Protein AF-A0A976QDG0-F1 (afdb_monomer)

Sequence (145 aa):
MNEQNLSSFIGVIRMDRLFVGSKSEGLYPVLHAENGKQFRLHHKGDISMNEKMLSSYDGKTVQITGNVDNLRGHWRIVLAPESVPLVVEASPLDELLAPTAAAVALSGQDLHADSVPPPTKTDTFSPPKDNLPEGPDHKTNHTEE

Secondary structure (DSSP, 8-state):
------EEEEEEEEEEEESTTSTT-EEEEEEEETTS-EEEEEE-SSS---HHHHHTTBT-EEEEEEEEEEETTEEEEEE-TT-PPEE----S-STT-------------------------------------------------

pLDDT: mean 71.03, std 17.54, range [37.97, 93.75]

Radius of gyration: 29.17 Å; Cα contacts (8 Å, |Δi|>4): 183; chains: 1; bounding box: 72×30×81 Å

Foldseek 3Di:
DDPFPKDKFKAAWAQDFPDPPDPPTDTFTWGCTPVRDIATEDEDEPPCCDSVVSVVRHGFIWMWIAHWDQDPNHIYGYGYHPIDTHTPDPPPPPPPPPDPDDDDDDDDDDDDDDDDDDDDDDDDDDDDDDDDDDDDDDDDDDDDD

Mean predicted aligned error: 18.13 Å

Structure (mmCIF, N/CA/C/O backbone):
data_AF-A0A976QDG0-F1
#
_entry.id   AF-A0A976QDG0-F1
#
loop_
_atom_site.group_PDB
_atom_site.id
_atom_site.type_symbol
_atom_site.label_atom_id
_atom_site.label_alt_id
_atom_site.label_comp_id
_atom_site.label_asym_id
_atom_site.label_entity_id
_atom_site.label_seq_id
_atom_site.pdbx_PDB_ins_code
_atom_site.Cartn_x
_atom_site.Cartn_y
_atom_site.Cartn_z
_atom_site.occupancy
_atom_site.B_iso_or_equiv
_atom_site.auth_seq_id
_atom_site.auth_comp_id
_atom_site.auth_asym_id
_atom_site.auth_atom_id
_atom_site.pdbx_PDB_model_num
ATOM 1 N N . MET A 1 1 ? -3.953 0.520 -27.851 1.00 37.97 1 MET A N 1
ATOM 2 C CA . MET A 1 1 ? -4.658 1.133 -26.709 1.00 37.97 1 MET A CA 1
ATOM 3 C C . MET A 1 1 ? -4.639 0.099 -25.601 1.00 37.97 1 MET A C 1
ATOM 5 O O . MET A 1 1 ? -5.256 -0.939 -25.776 1.00 37.97 1 MET A O 1
ATOM 9 N N . ASN A 1 2 ? -3.840 0.297 -24.549 1.00 46.69 2 ASN A N 1
ATOM 10 C CA . ASN A 1 2 ? -3.818 -0.640 -23.426 1.00 46.69 2 ASN A CA 1
ATOM 11 C C . ASN A 1 2 ? -4.983 -0.272 -22.512 1.00 46.69 2 ASN A C 1
ATOM 13 O O . ASN A 1 2 ? -4.894 0.718 -21.787 1.00 46.69 2 ASN A O 1
ATOM 17 N N . GLU A 1 3 ? -6.073 -1.031 -22.585 1.00 51.69 3 GLU A N 1
ATOM 18 C CA . GLU A 1 3 ? -7.112 -1.006 -21.559 1.00 51.69 3 GLU A CA 1
ATOM 19 C C . GLU A 1 3 ? -6.456 -1.387 -20.231 1.00 51.69 3 GLU A C 1
ATOM 21 O O . GLU A 1 3 ? -6.134 -2.547 -19.972 1.00 51.69 3 GLU A O 1
ATOM 26 N N . GLN A 1 4 ? -6.162 -0.385 -19.406 1.00 61.94 4 GLN A N 1
ATOM 27 C CA . GLN A 1 4 ? -5.746 -0.631 -18.037 1.00 61.94 4 GLN A CA 1
ATOM 28 C C . GLN A 1 4 ? -6.981 -1.150 -17.307 1.00 61.94 4 GLN A C 1
ATOM 30 O O . GLN A 1 4 ? -7.951 -0.416 -17.135 1.00 61.94 4 GLN A O 1
ATOM 35 N N . ASN A 1 5 ? -6.963 -2.429 -16.928 1.00 67.94 5 ASN A N 1
ATOM 36 C CA . ASN A 1 5 ? -8.030 -3.055 -16.157 1.00 67.94 5 ASN A CA 1
ATOM 37 C C . ASN A 1 5 ? -7.960 -2.527 -14.714 1.00 67.94 5 ASN A C 1
ATOM 39 O O . ASN A 1 5 ? -7.389 -3.144 -13.818 1.00 67.94 5 ASN A O 1
ATOM 43 N N . LEU A 1 6 ? -8.431 -1.296 -14.527 1.00 78.94 6 LEU A N 1
ATOM 44 C CA . LEU A 1 6 ? -8.461 -0.638 -13.233 1.00 78.94 6 LEU A CA 1
ATOM 45 C C . LEU A 1 6 ? -9.602 -1.236 -12.417 1.00 78.94 6 LEU A C 1
ATOM 47 O O . LEU A 1 6 ? -10.752 -1.245 -12.847 1.00 78.94 6 LEU A O 1
ATOM 51 N N . SER A 1 7 ? -9.269 -1.728 -11.232 1.00 87.56 7 SER A N 1
ATOM 52 C CA . SER A 1 7 ? -10.238 -2.227 -10.263 1.00 87.56 7 SER A CA 1
ATOM 53 C C . SER A 1 7 ? -10.353 -1.239 -9.108 1.00 87.56 7 SER A C 1
ATOM 55 O O . SER A 1 7 ? -9.370 -0.595 -8.731 1.00 87.56 7 SER A O 1
ATOM 57 N N . SER A 1 8 ? -11.554 -1.116 -8.547 1.00 88.62 8 SER A N 1
ATOM 58 C CA . SER A 1 8 ? -11.783 -0.339 -7.330 1.00 88.62 8 SER A CA 1
ATOM 59 C C . SER A 1 8 ? -11.705 -1.239 -6.102 1.00 88.62 8 SER A C 1
ATOM 61 O O . SER A 1 8 ? -12.281 -2.325 -6.075 1.00 88.62 8 SER A O 1
ATOM 63 N N . PHE A 1 9 ? -11.003 -0.766 -5.079 1.00 90.19 9 PHE A N 1
ATOM 64 C CA . PHE A 1 9 ? -10.807 -1.442 -3.804 1.00 90.19 9 PHE A CA 1
ATOM 65 C C . PHE A 1 9 ? -11.262 -0.526 -2.682 1.00 90.19 9 PHE A C 1
ATOM 67 O O . PHE A 1 9 ? -10.968 0.667 -2.706 1.00 90.19 9 PHE A O 1
ATOM 74 N N . ILE A 1 10 ? -11.949 -1.094 -1.698 1.00 91.44 10 ILE A N 1
ATOM 75 C CA . ILE A 1 10 ? -12.371 -0.397 -0.487 1.00 91.44 10 ILE A CA 1
ATOM 76 C C . ILE A 1 10 ? -11.688 -1.074 0.696 1.00 91.44 10 ILE A C 1
ATOM 78 O O . ILE A 1 10 ? -11.573 -2.303 0.750 1.00 91.44 10 ILE A O 1
ATOM 82 N N . GLY A 1 11 ? -11.175 -0.267 1.613 1.00 92.56 11 GLY A N 1
ATOM 83 C CA . GLY A 1 11 ? -10.495 -0.763 2.796 1.00 92.56 11 GLY A CA 1
ATOM 84 C C . GLY A 1 11 ? -9.928 0.355 3.648 1.00 92.56 11 GLY A C 1
ATOM 85 O O . GLY A 1 11 ? -10.041 1.533 3.315 1.00 92.56 11 GLY A O 1
ATOM 86 N N . VAL A 1 12 ? -9.289 -0.024 4.747 1.00 92.75 12 VAL A N 1
ATOM 87 C CA . VAL A 1 12 ? -8.643 0.923 5.658 1.00 92.75 12 VAL A CA 1
ATOM 88 C C . VAL A 1 12 ? -7.175 1.060 5.277 1.00 92.75 12 VAL A C 1
ATOM 90 O O . VAL A 1 12 ? -6.474 0.053 5.159 1.00 92.75 12 VAL A O 1
ATOM 93 N N . ILE A 1 13 ? -6.691 2.288 5.088 1.00 91.69 13 ILE A N 1
ATOM 94 C CA . ILE A 1 13 ? -5.251 2.526 4.927 1.00 91.69 13 ILE A CA 1
ATOM 95 C C . ILE A 1 13 ? -4.578 2.490 6.296 1.00 91.69 13 ILE A C 1
ATOM 97 O O . ILE A 1 13 ? -5.051 3.117 7.242 1.00 91.69 13 ILE A O 1
ATOM 101 N N . ARG A 1 14 ? -3.452 1.780 6.392 1.00 92.06 14 ARG A N 1
ATOM 102 C CA . ARG A 1 14 ? -2.551 1.808 7.548 1.00 92.06 14 ARG A CA 1
ATOM 103 C C . ARG A 1 14 ? -1.093 1.893 7.120 1.00 92.06 14 ARG A C 1
ATOM 105 O O . ARG A 1 14 ? -0.729 1.388 6.057 1.00 92.06 14 ARG A O 1
ATOM 112 N N . MET A 1 15 ? -0.263 2.518 7.946 1.00 91.75 15 MET A N 1
ATOM 113 C CA . MET A 1 15 ? 1.191 2.520 7.777 1.00 91.75 15 MET A CA 1
ATOM 114 C C . MET A 1 15 ? 1.805 1.297 8.467 1.00 91.75 15 MET A C 1
ATOM 116 O O . MET A 1 15 ? 2.159 1.341 9.645 1.00 91.75 15 MET A O 1
ATOM 120 N N . ASP A 1 16 ? 1.967 0.208 7.720 1.00 90.81 16 ASP A N 1
ATOM 121 C CA . ASP A 1 16 ? 2.496 -1.047 8.256 1.00 90.81 16 ASP A CA 1
ATOM 122 C C . ASP A 1 16 ? 3.992 -1.191 7.992 1.00 90.81 16 ASP A C 1
ATOM 124 O O . ASP A 1 16 ? 4.505 -0.830 6.928 1.00 90.81 16 ASP A O 1
ATOM 128 N N . ARG A 1 17 ? 4.708 -1.783 8.953 1.00 91.75 17 ARG A N 1
ATOM 129 C CA . ARG A 1 17 ? 6.112 -2.148 8.762 1.00 91.75 17 ARG A CA 1
ATOM 130 C C . ARG A 1 17 ? 6.200 -3.421 7.923 1.00 91.75 17 ARG A C 1
ATOM 132 O O . ARG A 1 17 ? 5.764 -4.482 8.361 1.00 91.75 17 ARG A O 1
ATOM 139 N N . LEU A 1 18 ? 6.804 -3.331 6.741 1.00 89.25 18 LEU A N 1
ATOM 140 C CA . LEU A 1 18 ? 7.004 -4.471 5.843 1.00 89.25 18 LEU A CA 1
ATOM 141 C C . LEU A 1 18 ? 8.486 -4.826 5.708 1.00 89.25 18 LEU A C 1
ATOM 143 O O . LEU A 1 18 ? 9.359 -4.011 5.991 1.00 89.25 18 LEU A O 1
ATOM 147 N N . PHE A 1 19 ? 8.748 -6.050 5.237 1.00 89.19 19 PHE A N 1
ATOM 148 C CA . PHE A 1 19 ? 10.083 -6.591 4.940 1.00 89.19 19 PHE A CA 1
ATOM 149 C C . PHE A 1 19 ? 11.068 -6.576 6.121 1.00 89.19 19 PHE A C 1
ATOM 151 O O . PHE A 1 19 ? 12.263 -6.337 5.926 1.00 89.19 19 PHE A O 1
ATOM 158 N N . VAL A 1 20 ? 10.564 -6.842 7.329 1.00 91.25 20 VAL A N 1
ATOM 159 C CA . VAL A 1 20 ? 11.351 -6.883 8.571 1.00 91.25 20 VAL A CA 1
ATOM 160 C C . VAL A 1 20 ? 12.561 -7.812 8.428 1.00 91.25 20 VAL A C 1
ATOM 162 O O . VAL A 1 20 ? 12.424 -8.952 7.984 1.00 91.25 20 VAL A O 1
ATOM 165 N N . GLY A 1 21 ? 13.746 -7.320 8.790 1.00 92.19 21 GLY A N 1
ATOM 166 C CA . GLY A 1 21 ? 15.016 -8.037 8.669 1.00 92.19 21 GLY A CA 1
ATOM 167 C C . GLY A 1 21 ? 15.664 -7.965 7.281 1.00 92.19 21 GLY A C 1
ATOM 168 O O . GLY A 1 21 ? 16.620 -8.694 7.021 1.00 92.19 21 GLY A O 1
ATOM 169 N N . SER A 1 22 ? 15.174 -7.107 6.379 1.00 90.38 22 SER A N 1
ATOM 170 C CA . SER A 1 22 ? 15.738 -6.921 5.034 1.00 90.38 22 SER A CA 1
ATOM 171 C C . SER A 1 22 ? 16.177 -5.475 4.767 1.00 90.38 22 SER A C 1
ATOM 173 O O . SER A 1 22 ? 15.790 -4.544 5.465 1.00 90.38 22 SER A O 1
ATOM 175 N N . LYS A 1 23 ? 16.939 -5.256 3.685 1.00 90.56 23 LYS A N 1
ATOM 176 C CA . LYS A 1 23 ? 17.354 -3.909 3.234 1.00 90.56 23 LYS A CA 1
ATOM 177 C C . LYS A 1 23 ? 16.194 -3.015 2.776 1.00 90.56 23 LYS A C 1
ATOM 179 O O . LYS A 1 23 ? 16.401 -1.830 2.547 1.00 90.56 23 LYS A O 1
ATOM 184 N N . SER A 1 24 ? 15.009 -3.586 2.586 1.00 87.00 24 SER A N 1
ATOM 185 C CA . SER A 1 24 ? 13.788 -2.866 2.223 1.00 87.00 24 SER A CA 1
ATOM 186 C C . SER A 1 24 ? 12.821 -2.769 3.402 1.00 87.00 24 SER A C 1
ATOM 188 O O . SER A 1 24 ? 11.639 -2.530 3.189 1.00 87.00 24 SER A O 1
ATOM 190 N N . GLU A 1 25 ? 13.291 -2.999 4.632 1.00 91.69 25 GLU A N 1
ATOM 191 C CA . GLU A 1 25 ? 12.474 -2.777 5.820 1.00 91.69 25 GLU A CA 1
ATOM 192 C C . GLU A 1 25 ? 12.073 -1.302 5.925 1.00 91.69 25 GLU A C 1
ATOM 194 O O . GLU A 1 25 ? 12.912 -0.406 5.835 1.00 91.69 25 GLU A O 1
ATOM 199 N N . GLY A 1 26 ? 10.783 -1.050 6.133 1.00 90.56 26 GLY A N 1
ATOM 200 C CA . GLY A 1 26 ? 10.246 0.303 6.224 1.00 90.56 26 GLY A CA 1
ATOM 201 C C . GLY A 1 26 ? 8.760 0.318 6.550 1.00 90.56 26 GLY A C 1
ATOM 202 O O . GLY A 1 26 ? 8.108 -0.728 6.549 1.00 90.56 26 GLY A O 1
ATOM 203 N N . LEU A 1 27 ? 8.236 1.506 6.852 1.00 90.00 27 LEU A N 1
ATOM 204 C CA . LEU A 1 27 ? 6.797 1.743 6.951 1.00 90.00 27 LEU A CA 1
ATOM 205 C C . LEU A 1 27 ? 6.250 2.012 5.557 1.00 90.00 27 LEU A C 1
ATOM 207 O O . LEU A 1 27 ? 6.791 2.852 4.849 1.00 90.00 27 LEU A O 1
ATOM 211 N N . TYR A 1 28 ? 5.179 1.321 5.192 1.00 89.19 28 TYR A N 1
ATOM 212 C CA . TYR A 1 28 ? 4.548 1.452 3.889 1.00 89.19 28 TYR A CA 1
ATOM 213 C C . TYR A 1 28 ? 3.043 1.659 4.040 1.00 89.19 28 TYR A C 1
ATOM 215 O O . TYR A 1 28 ? 2.431 1.056 4.921 1.00 89.19 28 TYR A O 1
ATOM 223 N N . PRO A 1 29 ? 2.417 2.438 3.145 1.00 90.06 29 PRO A N 1
ATOM 224 C CA . PRO A 1 29 ? 0.969 2.516 3.074 1.00 90.06 29 PRO A CA 1
ATOM 225 C C . PRO A 1 29 ? 0.407 1.186 2.560 1.00 90.06 29 PRO A C 1
ATOM 227 O O . PRO A 1 29 ? 0.706 0.748 1.442 1.00 90.06 29 PRO A O 1
ATOM 230 N N . VAL A 1 30 ? -0.417 0.544 3.379 1.00 92.00 30 VAL A N 1
ATOM 231 C CA . VAL A 1 30 ? -1.079 -0.727 3.087 1.00 92.00 30 VAL A CA 1
ATOM 232 C C . VAL A 1 30 ? -2.584 -0.534 3.179 1.00 92.00 30 VAL A C 1
ATOM 234 O O . VAL A 1 30 ? -3.098 -0.030 4.174 1.00 92.00 30 VAL A O 1
ATOM 237 N N . LEU A 1 31 ? -3.298 -0.947 2.133 1.00 92.75 31 LEU A N 1
ATOM 238 C CA . LEU A 1 31 ? -4.746 -1.073 2.173 1.00 92.75 31 LEU A CA 1
ATOM 239 C C . LEU A 1 31 ? -5.109 -2.440 2.752 1.00 92.75 31 LEU A C 1
ATOM 241 O O . LEU A 1 31 ? -4.814 -3.479 2.153 1.00 92.75 31 LEU A O 1
ATOM 245 N N . HIS A 1 32 ? -5.794 -2.413 3.887 1.00 93.75 32 HIS A N 1
ATOM 246 C CA . HIS A 1 32 ? -6.476 -3.556 4.478 1.00 93.75 32 HIS A CA 1
ATOM 247 C C . HIS A 1 32 ? -7.873 -3.630 3.880 1.00 93.75 32 HIS A C 1
ATOM 249 O O . HIS A 1 32 ? -8.777 -2.908 4.302 1.00 93.75 32 HIS A O 1
ATOM 255 N N . ALA A 1 33 ? -8.028 -4.451 2.845 1.00 91.62 33 ALA A N 1
ATOM 256 C CA . ALA A 1 33 ? -9.309 -4.631 2.181 1.00 91.62 33 ALA A CA 1
ATOM 257 C C . ALA A 1 33 ? -10.269 -5.447 3.059 1.00 91.62 33 ALA A C 1
ATOM 259 O O . ALA A 1 33 ? -9.851 -6.307 3.835 1.00 91.62 33 ALA A O 1
ATOM 260 N N . GLU A 1 34 ? -11.572 -5.233 2.882 1.00 86.69 34 GLU A N 1
ATOM 261 C CA . GLU A 1 34 ? -12.623 -5.916 3.658 1.00 86.69 34 GLU A CA 1
ATOM 262 C C . GLU A 1 34 ? -12.608 -7.445 3.491 1.00 86.69 34 GLU A C 1
ATOM 264 O O . GLU A 1 34 ? -13.050 -8.190 4.359 1.00 86.69 34 GLU A O 1
ATOM 269 N N . ASN A 1 35 ? -12.032 -7.937 2.392 1.00 84.25 35 ASN A N 1
ATOM 270 C CA . ASN A 1 35 ? -11.840 -9.365 2.131 1.00 84.25 35 ASN A CA 1
ATOM 271 C C . ASN A 1 35 ? -10.656 -9.989 2.902 1.00 84.25 35 ASN A C 1
ATOM 273 O O . ASN A 1 35 ? -10.281 -11.130 2.626 1.00 84.25 35 ASN A O 1
ATOM 277 N N . GLY A 1 36 ? -10.027 -9.241 3.814 1.00 87.06 36 GLY A N 1
ATOM 278 C CA . GLY A 1 36 ? -8.887 -9.680 4.620 1.00 87.06 36 GLY A CA 1
ATOM 279 C C . GLY A 1 36 ? -7.549 -9.697 3.876 1.00 87.06 36 GLY A C 1
ATOM 280 O O . GLY A 1 36 ? -6.538 -10.114 4.443 1.00 87.06 36 GLY A O 1
ATOM 281 N N . LYS A 1 37 ? -7.504 -9.260 2.610 1.00 90.25 37 LYS A N 1
ATOM 282 C CA . LYS A 1 37 ? -6.249 -9.124 1.862 1.00 90.25 37 LYS A CA 1
ATOM 283 C C . LYS A 1 37 ? -5.590 -7.782 2.159 1.00 90.25 37 LYS A C 1
ATOM 285 O O . LYS A 1 37 ? -6.248 -6.759 2.327 1.00 90.25 37 LYS A O 1
ATOM 290 N N . GLN A 1 38 ? -4.264 -7.805 2.151 1.00 92.38 38 GLN A N 1
ATOM 291 C CA . GLN A 1 38 ? -3.425 -6.636 2.374 1.00 92.38 38 GLN A CA 1
ATOM 292 C C . GLN A 1 38 ? -2.688 -6.296 1.087 1.00 92.38 38 GLN A C 1
ATOM 294 O O . GLN A 1 38 ? -2.043 -7.159 0.486 1.00 92.38 38 GLN A O 1
ATOM 299 N N . PHE A 1 39 ? -2.785 -5.039 0.669 1.00 92.25 39 PHE A N 1
ATOM 300 C CA . PHE A 1 39 ? -2.172 -4.560 -0.562 1.00 92.25 39 PHE A CA 1
ATOM 301 C C . PHE A 1 39 ? -1.291 -3.358 -0.271 1.00 92.25 39 PHE A C 1
ATOM 303 O O . PHE A 1 39 ? -1.775 -2.326 0.187 1.00 92.25 39 PHE A O 1
ATOM 310 N N . ARG A 1 40 ? -0.000 -3.448 -0.597 1.00 91.94 40 ARG A N 1
ATOM 311 C CA . ARG A 1 40 ? 0.871 -2.272 -0.533 1.00 91.94 40 ARG A CA 1
ATOM 312 C C . ARG A 1 40 ? 0.489 -1.292 -1.638 1.00 91.94 40 ARG A C 1
ATOM 314 O O . ARG A 1 40 ? 0.395 -1.683 -2.802 1.00 91.94 40 ARG A O 1
ATOM 321 N N . LEU A 1 41 ? 0.324 -0.023 -1.296 1.00 89.00 41 LEU A N 1
ATOM 322 C CA . LEU A 1 41 ? 0.004 1.020 -2.262 1.00 89.00 41 LEU A CA 1
ATOM 323 C C . LEU A 1 41 ? 1.275 1.545 -2.923 1.00 89.00 41 LEU A C 1
ATOM 325 O O . LEU A 1 41 ? 2.286 1.793 -2.269 1.00 89.00 41 LEU A O 1
ATOM 329 N N . HIS A 1 42 ? 1.231 1.694 -4.242 1.00 86.50 42 HIS A N 1
ATOM 330 C CA . HIS A 1 42 ? 2.312 2.279 -5.019 1.00 86.50 42 HIS A CA 1
ATOM 331 C C . HIS A 1 42 ? 1.737 3.243 -6.046 1.00 86.50 42 HIS A C 1
ATOM 333 O O . HIS A 1 42 ? 0.874 2.870 -6.831 1.00 86.50 42 HIS A O 1
ATOM 339 N N . HIS A 1 43 ? 2.227 4.475 -6.058 1.00 81.88 43 HIS A N 1
ATOM 34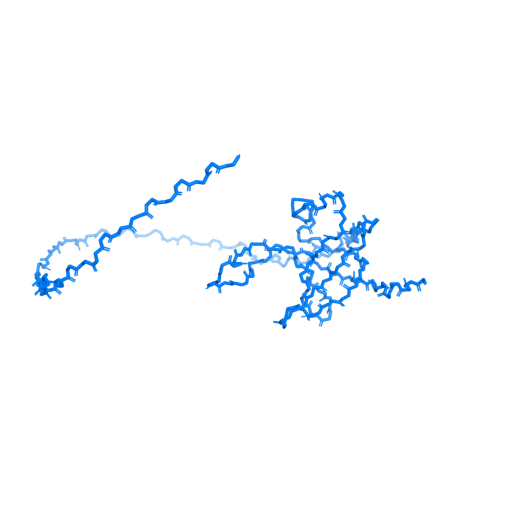0 C CA . HIS A 1 43 ? 1.797 5.477 -7.021 1.00 81.88 43 HIS A CA 1
ATOM 341 C C . HIS A 1 43 ? 2.773 5.534 -8.197 1.00 81.88 43 HIS A C 1
ATOM 343 O O . HIS A 1 43 ? 3.982 5.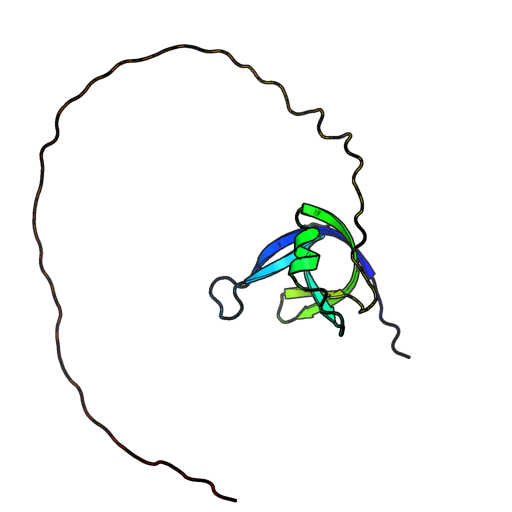638 -7.993 1.00 81.88 43 HIS A O 1
ATOM 349 N N . LYS A 1 44 ? 2.251 5.466 -9.425 1.00 71.62 44 LYS A N 1
ATOM 350 C CA . LYS A 1 44 ? 3.041 5.599 -10.652 1.00 71.62 44 LYS A CA 1
ATOM 351 C C . LYS A 1 44 ? 2.674 6.920 -11.335 1.00 71.62 44 LYS A C 1
ATOM 353 O O . LYS A 1 44 ? 1.824 6.938 -12.218 1.00 71.62 44 LYS A O 1
ATOM 358 N N . GLY A 1 45 ? 3.301 8.019 -10.915 1.00 63.66 45 GLY A N 1
ATOM 359 C CA . GLY A 1 45 ? 3.064 9.356 -11.470 1.00 63.66 45 GLY A CA 1
ATOM 360 C C . GLY A 1 45 ? 4.102 10.393 -11.029 1.00 63.66 45 GLY A C 1
ATOM 361 O O . GLY A 1 45 ? 4.825 10.164 -10.061 1.00 63.66 45 GLY A O 1
ATOM 362 N N . ASP A 1 46 ? 4.159 11.510 -11.764 1.00 55.28 46 ASP A N 1
ATOM 363 C CA . ASP A 1 46 ? 5.085 12.645 -11.562 1.00 55.28 46 ASP A CA 1
ATOM 364 C C . ASP A 1 46 ? 4.782 13.427 -10.279 1.00 55.28 46 ASP A C 1
ATOM 366 O O . ASP A 1 46 ? 5.675 13.851 -9.541 1.00 55.28 46 ASP A O 1
ATOM 370 N N . ILE A 1 47 ? 3.491 13.551 -9.958 1.00 55.16 47 ILE A N 1
ATOM 371 C CA . ILE A 1 47 ? 3.061 14.031 -8.654 1.00 55.16 47 ILE A CA 1
ATOM 372 C C . ILE A 1 47 ? 3.408 12.916 -7.685 1.00 55.16 47 ILE A C 1
ATOM 374 O O . ILE A 1 47 ? 2.773 11.860 -7.663 1.00 55.16 47 ILE A O 1
ATOM 378 N N . SER A 1 48 ? 4.453 13.142 -6.897 1.00 54.50 48 SER A N 1
ATOM 379 C CA . SER A 1 48 ? 4.758 12.300 -5.756 1.00 54.50 48 SER A CA 1
ATOM 380 C C . SER A 1 48 ? 3.590 12.429 -4.789 1.00 54.50 48 SER A C 1
ATOM 382 O O . SER A 1 48 ? 3.599 13.273 -3.889 1.00 54.50 48 SER A O 1
ATOM 384 N N . MET A 1 49 ? 2.565 11.599 -4.987 1.00 63.09 49 MET A N 1
ATOM 385 C CA . MET A 1 49 ? 1.637 11.201 -3.948 1.00 63.09 49 MET A CA 1
ATOM 386 C C . MET A 1 49 ? 2.487 10.478 -2.908 1.00 63.09 49 MET A C 1
ATOM 388 O O . MET A 1 49 ? 2.646 9.260 -2.907 1.00 63.09 49 MET A O 1
ATOM 392 N N . ASN A 1 50 ?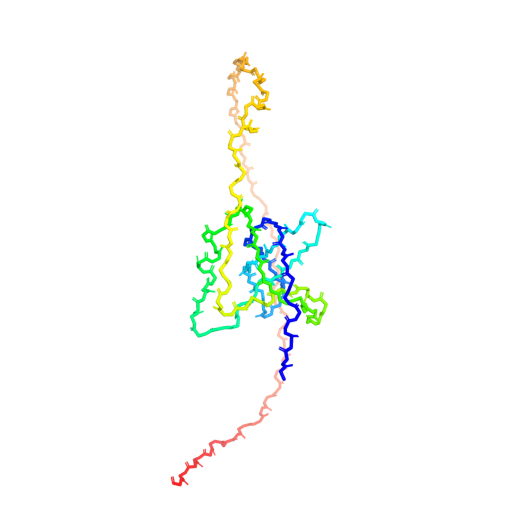 3.192 11.300 -2.138 1.00 66.12 50 ASN A N 1
ATOM 393 C CA . ASN A 1 50 ? 4.249 10.894 -1.244 1.00 66.12 50 ASN A CA 1
ATOM 394 C C . ASN A 1 50 ? 3.619 10.038 -0.157 1.00 66.12 50 ASN A C 1
ATOM 396 O O . ASN A 1 50 ? 2.449 10.235 0.187 1.00 66.12 50 ASN A O 1
ATOM 400 N N . GLU A 1 51 ? 4.410 9.153 0.446 1.00 68.19 51 GLU A N 1
ATOM 401 C CA . GLU A 1 51 ? 3.996 8.419 1.645 1.00 68.19 51 GLU A CA 1
ATOM 402 C C . GLU A 1 51 ? 3.311 9.344 2.654 1.00 68.19 51 GLU A C 1
ATOM 404 O O . GLU A 1 51 ? 2.281 8.975 3.189 1.00 68.19 51 GLU A O 1
ATOM 409 N N . LYS A 1 52 ? 3.767 10.598 2.778 1.00 72.44 52 LYS A N 1
ATOM 410 C CA . LYS A 1 52 ? 3.156 11.651 3.602 1.00 72.44 52 LYS A CA 1
ATOM 411 C C . LYS A 1 52 ? 1.675 11.950 3.302 1.00 72.44 52 LYS A C 1
ATOM 413 O O . LYS A 1 52 ? 0.901 12.169 4.233 1.00 72.44 52 LYS A O 1
ATOM 418 N N . MET A 1 53 ? 1.265 11.984 2.030 1.00 78.62 53 MET A N 1
ATOM 419 C CA . MET A 1 53 ? -0.153 12.144 1.679 1.00 78.62 53 MET A CA 1
ATOM 420 C C . MET A 1 53 ? -0.939 10.899 2.073 1.00 78.62 53 MET A C 1
ATOM 422 O O . MET A 1 53 ? -1.997 11.020 2.678 1.00 78.62 53 MET A O 1
ATOM 426 N N . LEU A 1 54 ? -0.404 9.709 1.789 1.00 78.12 54 LEU A N 1
ATOM 427 C CA . LEU A 1 54 ? -1.055 8.448 2.148 1.00 78.12 54 LEU A CA 1
ATOM 428 C C . LEU A 1 54 ? -1.139 8.250 3.670 1.00 78.12 54 LEU A C 1
ATOM 430 O O . LEU A 1 54 ? -2.157 7.776 4.160 1.00 78.12 54 LEU A O 1
ATOM 434 N N . SER A 1 55 ? -0.152 8.730 4.431 1.00 78.62 55 SER A N 1
ATOM 435 C CA . SER A 1 55 ? -0.184 8.762 5.899 1.00 78.62 55 SER A CA 1
ATOM 436 C C . SER A 1 55 ? -1.308 9.640 6.449 1.00 78.62 55 SER A C 1
ATOM 438 O O . SER A 1 55 ? -1.768 9.414 7.559 1.00 78.62 55 SER A O 1
ATOM 440 N N . SER A 1 56 ? -1.794 10.628 5.687 1.00 83.94 56 SER A N 1
ATOM 441 C CA . SER A 1 56 ? -2.939 11.460 6.102 1.00 83.94 56 SER A CA 1
ATOM 442 C C . SER A 1 56 ? -4.277 10.700 6.046 1.00 83.94 56 SER A C 1
ATOM 444 O O . SER A 1 56 ? -5.301 11.190 6.541 1.00 83.94 56 SER A O 1
ATOM 446 N N . TYR A 1 57 ? -4.268 9.511 5.437 1.00 85.31 57 TYR A N 1
ATOM 447 C CA . TYR A 1 57 ? -5.382 8.569 5.383 1.00 85.31 57 TYR A CA 1
ATOM 448 C C . TYR A 1 57 ? -5.200 7.379 6.332 1.00 85.31 57 TYR A C 1
ATOM 450 O O . TYR A 1 57 ? -6.013 6.460 6.293 1.00 85.31 57 TYR A O 1
ATOM 458 N N . ASP A 1 58 ? -4.170 7.388 7.183 1.00 88.50 58 ASP A N 1
ATOM 459 C CA . ASP A 1 58 ? -3.971 6.345 8.188 1.00 88.50 58 ASP A CA 1
ATOM 460 C C . ASP A 1 58 ? -5.212 6.219 9.089 1.00 88.50 58 ASP A C 1
ATOM 462 O O . ASP A 1 58 ? -5.750 7.211 9.585 1.00 88.50 58 ASP A O 1
ATOM 466 N N . GLY A 1 59 ? -5.719 4.993 9.215 1.00 87.69 59 GLY A N 1
ATOM 467 C CA . GLY A 1 59 ? -6.936 4.669 9.956 1.00 87.69 59 GLY A CA 1
ATOM 468 C C . GLY A 1 59 ? -8.248 5.016 9.246 1.00 87.69 59 GLY A C 1
ATOM 469 O O . GLY A 1 59 ? -9.309 4.703 9.780 1.00 87.69 59 GLY A O 1
ATOM 470 N N . LYS A 1 60 ? -8.216 5.617 8.049 1.00 88.50 60 LYS A N 1
ATOM 471 C CA . LYS A 1 60 ? -9.430 5.973 7.300 1.00 88.50 60 LYS A CA 1
ATOM 472 C C . LYS A 1 60 ? -9.821 4.875 6.323 1.00 88.50 60 LYS A C 1
ATOM 474 O O . LYS A 1 60 ? -8.973 4.317 5.622 1.00 88.50 60 LYS A O 1
ATOM 479 N N . THR A 1 61 ? -11.123 4.626 6.228 1.00 90.75 61 THR A N 1
ATOM 480 C CA . THR A 1 61 ? -11.698 3.832 5.143 1.00 90.75 61 THR A CA 1
ATOM 481 C C . THR A 1 61 ? -11.678 4.661 3.869 1.00 90.75 61 THR A C 1
ATOM 483 O O . THR A 1 61 ? -12.207 5.772 3.816 1.00 90.75 61 THR A O 1
ATOM 486 N N . VAL A 1 62 ? -11.036 4.136 2.836 1.00 89.56 62 VAL A N 1
ATOM 487 C CA . VAL A 1 62 ? -10.919 4.795 1.542 1.00 89.56 62 VAL A CA 1
ATOM 488 C C . VAL A 1 62 ? -11.297 3.843 0.420 1.00 89.56 62 VAL A C 1
ATOM 490 O O . VAL A 1 62 ? -11.114 2.628 0.514 1.00 89.56 62 VAL A O 1
ATOM 493 N N . GLN A 1 63 ? -11.772 4.421 -0.672 1.00 90.31 63 GLN A N 1
ATOM 494 C CA . GLN A 1 63 ? -11.875 3.768 -1.960 1.00 90.31 63 GLN A CA 1
ATOM 495 C C . GLN A 1 63 ? -10.690 4.199 -2.827 1.00 90.31 63 GLN A C 1
ATOM 497 O O . GLN A 1 63 ? -10.443 5.390 -3.019 1.00 90.31 63 GLN A O 1
ATOM 502 N N . ILE A 1 64 ? -9.959 3.228 -3.367 1.00 88.19 64 ILE A N 1
ATOM 503 C CA . ILE A 1 64 ? -8.856 3.453 -4.302 1.00 88.19 64 ILE A CA 1
ATOM 504 C C . ILE A 1 64 ? -9.121 2.729 -5.613 1.00 88.19 64 ILE A C 1
ATOM 506 O O . ILE A 1 64 ? -9.694 1.643 -5.628 1.00 88.19 64 ILE A O 1
ATOM 510 N N . THR A 1 65 ? -8.649 3.302 -6.713 1.00 88.62 65 THR A N 1
ATOM 511 C CA . THR A 1 65 ? -8.719 2.675 -8.032 1.00 88.62 65 THR A CA 1
ATOM 512 C C . THR A 1 65 ? -7.305 2.445 -8.546 1.00 88.62 65 THR A C 1
ATOM 514 O O . THR A 1 65 ? -6.460 3.341 -8.530 1.00 88.62 65 THR A O 1
ATOM 517 N N . GLY A 1 66 ? -7.019 1.219 -8.970 1.00 89.06 66 GLY A N 1
ATOM 518 C CA . GLY A 1 66 ? -5.680 0.848 -9.401 1.00 89.06 66 GLY A CA 1
ATOM 519 C C . GLY A 1 66 ? -5.613 -0.540 -10.012 1.00 89.06 66 GLY A C 1
ATOM 520 O O . GLY A 1 66 ? -6.603 -1.269 -10.074 1.00 89.06 66 GLY A O 1
ATOM 521 N N . ASN A 1 67 ? -4.420 -0.901 -10.468 1.00 89.81 67 ASN A N 1
ATOM 522 C CA . ASN A 1 67 ? -4.141 -2.238 -10.970 1.00 89.81 67 ASN A CA 1
ATOM 523 C C . ASN A 1 67 ? -3.454 -3.078 -9.891 1.00 89.81 67 ASN A C 1
ATOM 525 O O . ASN A 1 67 ? -2.502 -2.615 -9.260 1.00 89.81 67 ASN A O 1
ATOM 529 N N . VAL A 1 68 ? -3.903 -4.316 -9.702 1.00 89.56 68 VAL A N 1
ATOM 530 C CA . VAL A 1 68 ? -3.252 -5.252 -8.781 1.00 89.56 68 VAL A CA 1
ATOM 531 C C . VAL A 1 68 ? -2.094 -5.937 -9.488 1.00 89.56 68 VAL A C 1
ATOM 533 O O . VAL A 1 68 ? -2.217 -6.438 -10.600 1.00 89.56 68 VAL A O 1
ATOM 536 N N . ASP A 1 69 ? -0.967 -5.987 -8.799 1.00 89.06 69 ASP A N 1
ATOM 537 C CA . ASP A 1 69 ? 0.234 -6.699 -9.193 1.00 89.06 69 ASP A CA 1
ATOM 538 C C . ASP A 1 69 ? 0.712 -7.550 -8.010 1.00 89.06 69 ASP A C 1
ATOM 540 O O . ASP A 1 69 ? 0.511 -7.204 -6.842 1.00 89.06 69 ASP A O 1
ATOM 544 N N . ASN A 1 70 ? 1.346 -8.677 -8.304 1.00 87.31 70 ASN A N 1
ATOM 545 C CA . ASN A 1 70 ? 2.015 -9.499 -7.312 1.00 87.31 70 ASN A CA 1
ATOM 546 C C . ASN A 1 70 ? 3.491 -9.584 -7.679 1.00 87.31 70 ASN A C 1
ATOM 548 O O . ASN A 1 70 ? 3.912 -10.400 -8.500 1.00 87.31 70 ASN A O 1
ATOM 552 N N . LEU A 1 71 ? 4.288 -8.733 -7.036 1.00 81.31 71 LEU A N 1
ATOM 553 C CA . LEU A 1 71 ? 5.722 -8.712 -7.257 1.00 81.31 71 LEU A CA 1
ATOM 554 C C . LEU A 1 71 ? 6.406 -9.535 -6.167 1.00 81.31 71 LEU A C 1
ATOM 556 O O . LEU A 1 71 ? 6.451 -9.124 -5.007 1.00 81.31 71 LEU A O 1
ATOM 560 N N . ARG A 1 72 ? 6.978 -10.682 -6.553 1.00 80.50 72 ARG A N 1
ATOM 561 C CA . ARG A 1 72 ? 7.770 -11.561 -5.667 1.00 80.50 72 ARG A CA 1
ATOM 562 C C . ARG A 1 72 ? 7.005 -12.030 -4.417 1.00 80.50 72 ARG A C 1
ATOM 564 O O . ARG A 1 72 ? 7.594 -12.149 -3.350 1.00 80.50 72 ARG A O 1
ATOM 571 N N . GLY A 1 73 ? 5.702 -12.281 -4.541 1.00 82.50 73 GLY A N 1
ATOM 572 C CA . GLY A 1 73 ? 4.857 -12.739 -3.434 1.00 82.50 73 GLY A CA 1
ATOM 573 C C . GLY A 1 73 ? 4.217 -11.615 -2.617 1.00 82.50 73 GLY A C 1
ATOM 574 O O . GLY A 1 73 ? 3.459 -11.903 -1.694 1.00 82.50 73 GLY A O 1
ATOM 575 N N . HIS A 1 74 ? 4.470 -10.348 -2.958 1.00 83.19 74 HIS A N 1
ATOM 576 C CA . HIS A 1 74 ? 3.870 -9.200 -2.287 1.00 83.19 74 HIS A CA 1
ATOM 577 C C . HIS A 1 74 ? 2.808 -8.550 -3.170 1.00 83.19 74 HIS A C 1
ATOM 579 O O . HIS A 1 74 ? 3.107 -8.000 -4.235 1.00 83.19 74 HIS A O 1
ATOM 585 N N . TRP A 1 75 ? 1.565 -8.586 -2.691 1.00 90.44 75 TRP A N 1
ATOM 586 C CA . TRP A 1 75 ? 0.437 -7.927 -3.334 1.00 90.44 75 TRP A CA 1
ATOM 587 C C . TRP A 1 75 ? 0.592 -6.409 -3.277 1.00 90.44 75 TRP A C 1
ATOM 589 O O . TRP A 1 75 ? 0.829 -5.815 -2.221 1.00 90.44 75 TRP A O 1
ATOM 599 N N . ARG A 1 76 ? 0.452 -5.776 -4.437 1.00 90.88 76 ARG A N 1
ATOM 600 C CA . ARG A 1 76 ? 0.610 -4.341 -4.625 1.00 90.88 76 ARG A CA 1
ATOM 601 C C . ARG A 1 76 ? -0.528 -3.807 -5.475 1.00 90.88 76 ARG A C 1
ATOM 603 O O . ARG A 1 76 ? -0.848 -4.394 -6.500 1.00 90.88 76 ARG A O 1
ATOM 610 N N . ILE A 1 77 ? -1.081 -2.666 -5.089 1.00 89.94 77 ILE A N 1
ATOM 611 C CA . ILE A 1 77 ? -1.972 -1.889 -5.950 1.00 89.94 77 ILE A CA 1
ATOM 612 C C . ILE A 1 77 ? -1.165 -0.728 -6.515 1.00 89.94 77 ILE A C 1
ATOM 614 O O . ILE A 1 77 ? -0.617 0.086 -5.770 1.00 89.94 77 ILE A O 1
ATOM 618 N N . VAL A 1 78 ? -1.068 -0.680 -7.839 1.00 88.44 78 VAL A N 1
ATOM 619 C CA . VAL A 1 78 ? -0.481 0.433 -8.575 1.00 88.44 78 VAL A CA 1
ATOM 620 C C . VAL A 1 78 ? -1.595 1.427 -8.882 1.00 88.44 78 VAL A C 1
ATOM 622 O O . VAL A 1 78 ? -2.472 1.151 -9.702 1.00 88.44 78 VAL A O 1
ATOM 625 N N . LEU A 1 79 ? -1.570 2.562 -8.191 1.00 85.94 79 LEU A N 1
ATOM 626 C CA . LEU A 1 79 ? -2.503 3.665 -8.389 1.00 85.94 79 LEU A CA 1
ATOM 627 C C . LEU A 1 79 ? -2.222 4.341 -9.733 1.00 85.94 79 LEU A C 1
ATOM 629 O O . LEU A 1 79 ? -1.060 4.549 -10.103 1.00 85.94 79 LEU A O 1
ATOM 633 N N . ALA A 1 80 ? -3.289 4.682 -10.452 1.00 76.56 80 ALA A N 1
ATOM 634 C CA . ALA A 1 80 ? -3.187 5.507 -11.650 1.00 76.56 80 ALA A CA 1
ATOM 635 C C . ALA A 1 80 ? -2.797 6.952 -11.266 1.00 76.56 80 ALA A C 1
ATOM 637 O O . ALA A 1 80 ? -3.205 7.407 -10.200 1.00 76.56 80 ALA A O 1
ATOM 638 N N . PRO A 1 81 ? -2.051 7.680 -12.121 1.00 70.38 81 PRO A N 1
ATOM 639 C CA . PRO A 1 81 ? -1.499 9.004 -11.799 1.00 70.38 81 PRO A CA 1
ATOM 640 C C . PRO A 1 81 ? -2.550 10.063 -11.433 1.00 70.38 81 PRO A C 1
ATOM 642 O O . PRO A 1 81 ? -2.256 10.975 -10.671 1.00 70.38 81 PRO A O 1
ATOM 645 N N . GLU A 1 82 ? -3.778 9.913 -11.932 1.00 72.75 82 GLU A N 1
ATOM 646 C CA . GLU A 1 82 ? -4.906 10.814 -11.652 1.00 72.75 82 GLU A CA 1
ATOM 647 C C . GLU A 1 82 ? -5.847 10.276 -10.557 1.00 72.75 82 GLU A C 1
ATOM 649 O O . GLU A 1 82 ? -6.889 10.863 -10.271 1.00 72.75 82 GLU A O 1
ATOM 654 N N . SER A 1 83 ? -5.533 9.120 -9.963 1.00 72.44 83 SER A N 1
ATOM 655 C CA . SER A 1 83 ? -6.437 8.427 -9.047 1.00 72.44 83 SER A CA 1
ATOM 656 C C . SER A 1 83 ? -6.061 8.689 -7.592 1.00 72.44 83 SER A C 1
ATOM 658 O O . SER A 1 83 ? -5.181 8.041 -7.025 1.00 72.44 83 SER A O 1
ATOM 660 N N . VAL A 1 84 ? -6.787 9.612 -6.967 1.00 77.25 84 VAL A N 1
ATOM 661 C CA . VAL A 1 84 ? -6.653 9.966 -5.54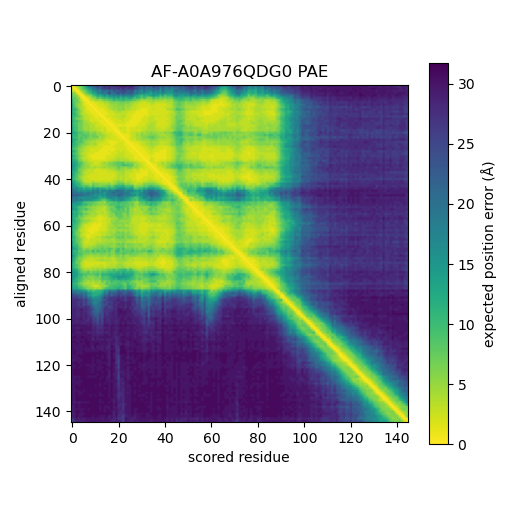8 1.00 77.25 84 VAL A CA 1
ATOM 662 C C . VAL A 1 84 ? -7.532 9.036 -4.692 1.00 77.25 84 VAL A C 1
ATOM 664 O O . VAL A 1 84 ? -8.659 8.746 -5.099 1.00 77.25 84 VAL A O 1
ATOM 667 N N . PRO A 1 85 ? -7.070 8.557 -3.516 1.00 81.56 85 PRO A N 1
ATOM 668 C CA . PRO A 1 85 ? -7.919 7.862 -2.557 1.00 81.56 85 PRO A CA 1
ATOM 669 C C . PRO A 1 85 ? -9.102 8.735 -2.152 1.00 81.56 85 PRO A C 1
ATOM 671 O O . PRO A 1 85 ? -8.926 9.871 -1.710 1.00 81.56 85 PRO A O 1
ATOM 674 N N . LEU A 1 86 ? -10.304 8.188 -2.278 1.00 83.88 86 LEU A N 1
ATOM 675 C CA . LEU A 1 86 ? -11.528 8.844 -1.854 1.00 83.88 86 LEU A CA 1
ATOM 676 C C . LEU A 1 86 ? -11.878 8.358 -0.449 1.00 83.88 86 LEU A C 1
ATOM 678 O O . LEU A 1 86 ? -12.074 7.163 -0.250 1.00 83.88 86 LEU A O 1
ATOM 682 N N . VAL A 1 87 ? -11.938 9.261 0.530 1.00 83.25 87 VAL A N 1
ATOM 683 C CA . VAL A 1 87 ? -12.356 8.899 1.893 1.00 83.25 87 VAL A CA 1
ATOM 684 C C . VAL A 1 87 ? -13.829 8.547 1.872 1.00 83.25 87 VAL A C 1
ATOM 686 O O . VAL A 1 87 ? -14.665 9.363 1.493 1.00 83.25 87 VAL A O 1
ATOM 689 N N . VAL A 1 88 ? -14.133 7.328 2.296 1.00 83.81 88 VAL A N 1
ATOM 690 C CA . VAL A 1 88 ? -15.497 6.893 2.552 1.00 83.81 88 VAL A CA 1
ATOM 691 C C . VAL A 1 88 ? -15.708 7.137 4.040 1.00 83.81 88 VAL A C 1
ATOM 693 O O . VAL A 1 88 ? -15.335 6.306 4.866 1.00 83.81 88 VAL A O 1
ATOM 696 N N . GLU A 1 89 ? -16.192 8.329 4.404 1.00 68.19 89 GLU A N 1
ATOM 697 C CA . GLU A 1 89 ? -16.556 8.604 5.795 1.00 68.19 89 GLU A CA 1
ATOM 698 C C . GLU A 1 89 ? -17.645 7.612 6.215 1.00 68.19 89 GLU A C 1
ATOM 700 O O . GLU A 1 89 ? -18.783 7.674 5.746 1.00 68.19 89 GLU A O 1
ATOM 705 N N . ALA A 1 90 ? -17.300 6.685 7.108 1.00 58.34 90 ALA A N 1
ATOM 706 C CA . ALA A 1 90 ? -18.306 5.998 7.893 1.00 58.34 90 ALA A CA 1
ATOM 707 C C . ALA A 1 90 ? -18.922 7.059 8.812 1.00 58.34 90 ALA A C 1
ATOM 709 O O . ALA A 1 90 ? -18.234 7.626 9.660 1.00 58.34 90 ALA A O 1
ATOM 710 N N . SER A 1 91 ? -20.196 7.387 8.589 1.00 50.19 91 SER A N 1
ATOM 711 C CA . SER A 1 91 ? -20.933 8.302 9.462 1.00 50.19 91 SER A CA 1
ATOM 712 C C . SER A 1 91 ? -20.770 7.870 10.930 1.00 50.19 91 SER A C 1
ATOM 714 O O . SER A 1 91 ? -20.911 6.679 11.216 1.00 50.19 91 SER A O 1
ATOM 716 N N . PRO A 1 92 ? -20.484 8.794 11.865 1.00 50.94 92 PRO A N 1
ATOM 717 C CA . PRO A 1 92 ? -20.093 8.475 13.239 1.00 50.94 92 PRO A CA 1
ATOM 718 C C . PRO A 1 92 ? -21.299 8.095 14.116 1.00 50.94 92 PRO A C 1
ATOM 720 O O . PRO A 1 92 ? -21.619 8.781 15.083 1.00 50.94 92 PRO A O 1
ATOM 723 N N . LEU A 1 93 ? -21.999 7.011 13.778 1.00 47.94 93 LEU A N 1
ATOM 724 C CA . LEU A 1 93 ? -23.123 6.494 14.569 1.00 47.94 93 LEU A CA 1
ATOM 725 C C . LEU A 1 93 ? -22.802 5.213 15.357 1.00 47.94 93 LEU A C 1
ATOM 727 O O . LEU A 1 93 ? -23.636 4.788 16.150 1.00 47.94 93 LEU A O 1
ATOM 731 N N . ASP A 1 94 ? -21.596 4.650 15.225 1.00 48.31 94 ASP A N 1
ATOM 732 C CA . ASP A 1 94 ? -21.200 3.404 15.911 1.00 48.31 94 ASP A CA 1
ATOM 733 C C . ASP A 1 94 ? -20.363 3.599 17.196 1.00 48.31 94 ASP A C 1
ATOM 735 O O . ASP A 1 94 ? -20.075 2.636 17.902 1.00 48.31 94 ASP A O 1
ATOM 739 N N . GLU A 1 95 ? -20.022 4.835 17.587 1.00 48.59 95 GLU A N 1
ATOM 740 C CA . GLU A 1 95 ? -19.222 5.108 18.802 1.00 48.59 95 GLU A CA 1
ATOM 741 C C . GLU A 1 95 ? -20.070 5.369 20.069 1.00 48.59 95 GLU A C 1
ATOM 743 O O . GLU A 1 95 ? -19.632 6.024 21.010 1.00 48.59 95 GLU A O 1
ATOM 748 N N . LEU A 1 96 ? -21.306 4.859 20.122 1.00 52.84 96 LEU A N 1
ATOM 749 C CA . LEU A 1 96 ? -22.205 5.002 21.284 1.00 52.84 96 LEU A CA 1
ATOM 750 C C . LEU A 1 96 ? -22.420 3.702 22.081 1.00 52.84 96 LEU A C 1
ATOM 752 O O . LEU A 1 96 ? -23.248 3.665 22.989 1.00 52.84 96 LEU A O 1
ATOM 756 N N . LEU A 1 97 ? -21.650 2.646 21.795 1.00 49.31 97 LEU A N 1
ATOM 757 C CA . LEU A 1 97 ? -21.714 1.360 22.504 1.00 49.31 97 LEU A CA 1
ATOM 758 C C . LEU A 1 97 ? -20.373 0.948 23.131 1.00 49.31 97 LEU A C 1
ATOM 760 O O . LEU A 1 97 ? -20.036 -0.232 23.175 1.00 49.31 97 LEU A O 1
ATOM 764 N N . ALA A 1 98 ? -19.617 1.900 23.684 1.00 49.28 98 ALA A N 1
ATOM 765 C CA . ALA A 1 98 ? -18.657 1.552 24.728 1.00 49.28 98 ALA A CA 1
ATOM 766 C C . ALA A 1 98 ? -19.447 1.213 26.012 1.00 49.28 98 ALA A C 1
ATOM 768 O O . ALA A 1 98 ? -20.114 2.098 26.562 1.00 49.28 98 ALA A O 1
ATOM 769 N N . PRO A 1 99 ? -19.431 -0.039 26.515 1.00 53.06 99 PRO A N 1
ATOM 770 C CA . PRO A 1 99 ? -20.089 -0.358 27.769 1.00 53.06 99 PRO A CA 1
ATOM 771 C C . PRO A 1 99 ? -19.398 0.398 28.905 1.00 53.06 99 PRO A C 1
ATOM 773 O O . PRO A 1 99 ? -18.242 0.159 29.249 1.00 53.06 99 PRO A O 1
ATOM 776 N N . THR A 1 100 ? -20.161 1.309 29.504 1.00 53.72 100 THR A N 1
ATOM 777 C CA . THR A 1 100 ? -19.918 1.840 30.841 1.00 53.72 100 THR A CA 1
ATOM 778 C C . THR A 1 100 ? -19.894 0.664 31.814 1.00 53.72 100 THR A C 1
ATOM 780 O O . THR A 1 100 ? -20.940 0.162 32.217 1.00 53.72 100 THR A O 1
ATOM 783 N N . ALA A 1 101 ? -18.702 0.206 32.186 1.00 50.38 101 ALA A N 1
ATOM 784 C CA . ALA A 1 101 ? -18.513 -0.736 33.279 1.00 50.38 101 ALA A CA 1
ATOM 785 C C . ALA A 1 101 ? -17.660 -0.085 34.375 1.00 50.38 101 ALA A C 1
ATOM 787 O O . ALA A 1 101 ? -16.438 -0.156 34.382 1.00 50.38 101 ALA A O 1
ATOM 788 N N . ALA A 1 102 ? -18.392 0.562 35.283 1.00 50.03 102 ALA A N 1
ATOM 789 C CA . ALA A 1 102 ? -18.155 0.623 36.721 1.00 50.03 102 ALA A CA 1
ATOM 790 C C . ALA A 1 102 ? -16.801 1.157 37.223 1.00 50.03 102 ALA A C 1
ATOM 792 O O . ALA A 1 102 ? -15.848 0.424 37.475 1.00 50.03 102 ALA A O 1
ATOM 793 N N . ALA A 1 103 ? -16.819 2.441 37.577 1.00 46.81 103 ALA A N 1
ATOM 794 C CA . ALA A 1 103 ? -16.103 2.914 38.749 1.00 46.81 103 ALA A CA 1
ATOM 795 C C . ALA A 1 103 ? -16.689 2.252 40.011 1.00 46.81 103 ALA A 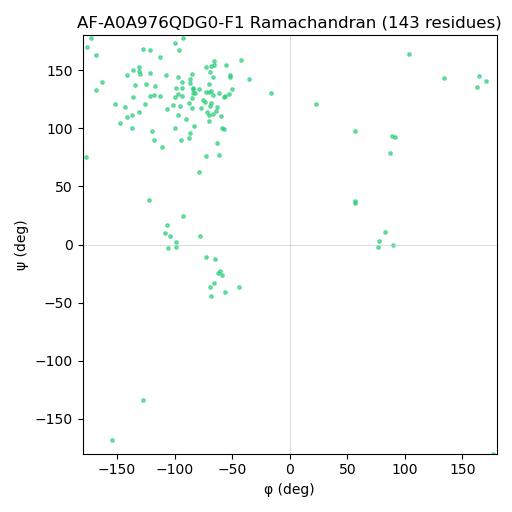C 1
ATOM 797 O O . ALA A 1 103 ? -17.852 2.482 40.342 1.00 46.81 103 ALA A O 1
ATOM 798 N N . VAL A 1 104 ? -15.879 1.485 40.744 1.00 51.12 104 VAL A N 1
ATOM 799 C CA . VAL A 1 104 ? -16.052 1.303 42.191 1.00 51.12 104 VAL A CA 1
ATOM 800 C C . VAL A 1 104 ? -14.672 1.218 42.838 1.00 51.12 104 VAL A C 1
ATOM 802 O O . VAL A 1 104 ? -13.856 0.364 42.502 1.00 51.12 104 VAL A O 1
ATOM 805 N N . ALA A 1 105 ? -14.408 2.169 43.728 1.00 48.94 105 ALA A N 1
ATOM 806 C CA . ALA A 1 105 ? -13.205 2.288 44.536 1.00 48.94 105 ALA A CA 1
ATOM 807 C C . ALA A 1 105 ? -13.108 1.174 45.591 1.00 48.94 105 ALA A C 1
ATOM 809 O O . ALA A 1 105 ? -14.140 0.749 46.102 1.00 48.94 105 ALA A O 1
ATOM 810 N N . LEU A 1 106 ? -11.889 0.823 46.023 1.00 48.38 106 LEU A N 1
ATOM 811 C CA . LEU A 1 106 ? -11.573 0.782 47.456 1.00 48.38 106 LEU A CA 1
ATOM 812 C C . LEU A 1 106 ? -10.061 0.770 47.730 1.00 48.38 106 LEU A C 1
ATOM 814 O O . LEU A 1 106 ? -9.276 0.125 47.043 1.00 48.38 106 LEU A O 1
ATOM 818 N N . SER A 1 107 ? -9.711 1.531 48.762 1.00 51.50 107 SER A N 1
ATOM 819 C CA . SER A 1 107 ? -8.402 1.800 49.348 1.00 51.50 107 SER A CA 1
ATOM 820 C C . SER A 1 107 ? -7.593 0.570 49.773 1.00 51.50 107 SER A C 1
ATOM 822 O O . SER A 1 107 ? -8.151 -0.438 50.195 1.00 51.50 107 SER A O 1
ATOM 824 N N . GLY A 1 108 ? -6.268 0.735 49.808 1.00 51.62 108 GLY A N 1
ATOM 825 C CA . GLY A 1 108 ? -5.349 -0.166 50.504 1.00 51.62 108 GLY A CA 1
ATOM 826 C C . GLY A 1 108 ? -3.903 0.317 50.427 1.00 51.62 108 GLY A C 1
ATOM 827 O O . GLY A 1 108 ? -3.120 -0.204 49.642 1.00 51.62 108 GLY A O 1
ATOM 828 N N . GLN A 1 109 ? -3.570 1.350 51.206 1.00 53.00 109 GLN A N 1
ATOM 829 C CA . GLN A 1 109 ? -2.187 1.631 51.595 1.00 53.00 109 GLN A CA 1
ATOM 830 C C . GLN A 1 109 ? -1.729 0.517 52.541 1.00 53.00 109 GLN A C 1
ATOM 832 O O . GLN A 1 109 ? -2.433 0.255 53.508 1.00 53.00 109 GLN A O 1
ATOM 837 N N . ASP A 1 110 ? -0.555 -0.064 52.309 1.00 50.16 110 ASP A N 1
ATOM 838 C CA . ASP A 1 110 ? 0.341 -0.412 53.411 1.00 50.16 110 ASP A CA 1
ATOM 839 C C . ASP A 1 110 ? 1.791 -0.387 52.914 1.00 50.16 110 ASP A C 1
ATOM 841 O O . ASP A 1 110 ? 2.168 -1.021 51.926 1.00 50.16 110 ASP A O 1
ATOM 845 N N . LEU A 1 111 ? 2.570 0.465 53.572 1.00 54.00 111 LEU A N 1
ATOM 846 C CA . LEU A 1 111 ? 4.013 0.573 53.464 1.00 54.00 111 LEU A CA 1
ATOM 847 C C . LEU A 1 111 ? 4.612 -0.639 54.165 1.00 54.00 111 LEU A C 1
ATOM 849 O O . LEU A 1 111 ? 4.317 -0.830 55.332 1.00 54.00 111 LEU A O 1
ATOM 853 N N . HIS A 1 112 ? 5.550 -1.349 53.551 1.00 57.56 112 HIS A N 1
ATOM 854 C CA . HIS A 1 112 ? 6.611 -1.985 54.325 1.00 57.56 112 HIS A CA 1
ATOM 855 C C . HIS A 1 112 ? 7.917 -1.862 53.547 1.00 57.56 112 HIS A C 1
ATOM 857 O O . HIS A 1 112 ? 8.105 -2.421 52.466 1.00 57.56 112 HIS A O 1
ATOM 863 N N . ALA A 1 113 ? 8.782 -1.025 54.106 1.00 51.34 113 ALA A N 1
ATOM 864 C CA . ALA A 1 113 ? 10.193 -0.994 53.806 1.00 51.34 113 ALA A CA 1
ATOM 865 C C . ALA A 1 113 ? 10.848 -2.297 54.283 1.00 51.34 113 ALA A C 1
ATOM 867 O O . ALA A 1 113 ? 10.355 -2.939 55.210 1.00 51.34 113 ALA A O 1
ATOM 868 N N . ASP A 1 114 ? 11.999 -2.586 53.684 1.00 45.94 114 ASP A N 1
ATOM 869 C CA . ASP A 1 114 ? 13.226 -3.043 54.345 1.00 45.94 114 ASP A CA 1
ATOM 870 C C . ASP A 1 114 ? 13.913 -4.233 53.652 1.00 45.94 114 ASP A C 1
ATOM 872 O O . ASP A 1 114 ? 13.285 -5.161 53.148 1.00 45.94 114 ASP A O 1
ATOM 876 N N . SER A 1 115 ? 15.245 -4.157 53.692 1.00 44.81 115 SER A N 1
ATOM 877 C CA . SER A 1 115 ? 16.243 -5.181 53.376 1.00 44.81 115 SER A CA 1
ATOM 878 C C . SER A 1 115 ? 16.710 -5.337 51.916 1.00 44.81 115 SER A C 1
ATOM 880 O O . SER A 1 115 ? 16.412 -6.292 51.205 1.00 44.81 115 SER A O 1
ATOM 882 N N . VAL A 1 116 ? 17.600 -4.415 51.532 1.00 61.12 116 VAL A N 1
ATOM 883 C CA . VAL A 1 116 ? 18.817 -4.675 50.721 1.00 61.12 116 VAL A CA 1
ATOM 884 C C . VAL A 1 116 ? 19.921 -5.073 51.731 1.00 61.12 116 VAL A C 1
ATOM 886 O O . VAL A 1 116 ? 19.914 -4.475 52.812 1.00 61.12 116 VAL A O 1
ATOM 889 N N . PRO A 1 117 ? 20.855 -6.034 51.484 1.00 55.50 117 PRO A N 1
ATOM 890 C CA . PRO A 1 117 ? 22.125 -5.708 50.796 1.00 55.50 117 PRO A 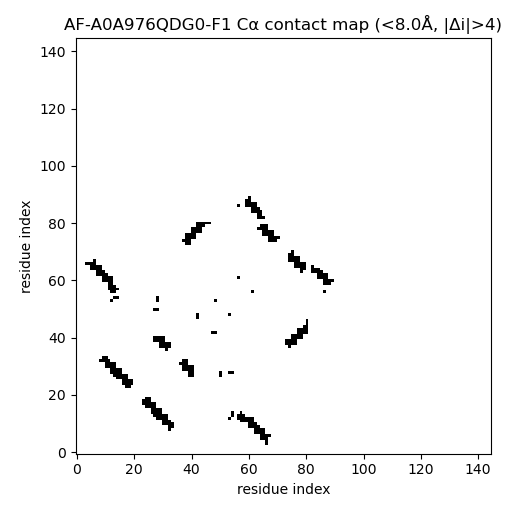CA 1
ATOM 891 C C . PRO A 1 117 ? 22.766 -6.926 50.035 1.00 55.50 117 PRO A C 1
ATOM 893 O O . PRO A 1 117 ? 22.051 -7.885 49.759 1.00 55.50 117 PRO A O 1
ATOM 896 N N . PRO A 1 118 ? 24.036 -6.886 49.547 1.00 57.53 118 PRO A N 1
ATOM 897 C CA . PRO A 1 118 ? 24.375 -7.086 48.130 1.00 57.53 118 PRO A CA 1
ATOM 898 C C . PRO A 1 118 ? 25.473 -8.185 47.963 1.00 57.53 118 PRO A C 1
ATOM 900 O O . PRO A 1 118 ? 25.440 -9.189 48.663 1.00 57.53 118 PRO A O 1
ATOM 903 N N . PRO A 1 119 ? 26.524 -7.974 47.145 1.00 64.06 119 PRO A N 1
ATOM 904 C CA . PRO A 1 119 ? 26.759 -8.493 45.799 1.00 64.06 119 PRO A CA 1
ATOM 905 C C . PRO A 1 119 ? 27.635 -9.766 45.774 1.00 64.06 119 PRO A C 1
ATOM 907 O O . PRO A 1 119 ? 28.351 -10.069 46.726 1.00 64.06 119 PRO A O 1
ATOM 910 N N . THR A 1 120 ? 27.707 -10.474 44.642 1.00 50.72 120 THR A N 1
ATOM 911 C CA . THR A 1 120 ? 28.777 -11.466 44.424 1.00 50.72 120 THR A CA 1
ATOM 912 C C . THR A 1 120 ? 29.346 -11.370 43.009 1.00 50.72 120 THR A C 1
ATOM 914 O O . THR A 1 120 ? 28.684 -11.650 42.015 1.00 50.72 120 THR A O 1
ATOM 917 N N . LYS A 1 121 ? 30.603 -10.911 42.980 1.00 53.81 121 LYS A N 1
ATOM 918 C CA . LYS A 1 121 ? 31.619 -11.044 41.924 1.00 53.81 121 LYS A CA 1
ATOM 919 C C . LYS A 1 121 ? 31.724 -12.536 41.555 1.00 53.81 121 LYS A C 1
ATOM 921 O O . LYS A 1 121 ? 31.611 -13.367 42.443 1.00 53.81 121 LYS A O 1
ATOM 926 N N . THR A 1 122 ? 31.969 -13.002 40.341 1.00 50.19 122 THR A N 1
ATOM 927 C CA . THR A 1 122 ? 33.195 -12.914 39.528 1.00 50.19 122 THR A CA 1
ATOM 928 C C . THR A 1 122 ? 32.964 -14.006 38.469 1.00 50.19 122 THR A C 1
ATOM 930 O O . THR A 1 122 ? 32.538 -15.087 38.862 1.00 50.19 122 THR A O 1
ATOM 933 N N . ASP A 1 123 ? 33.219 -13.786 37.184 1.00 46.31 123 ASP A N 1
ATOM 934 C CA . ASP A 1 123 ? 34.314 -14.516 36.538 1.00 46.31 123 ASP A CA 1
ATOM 935 C C . ASP A 1 123 ? 34.634 -13.921 35.168 1.00 46.31 123 ASP A C 1
ATOM 937 O O . ASP A 1 123 ? 33.774 -13.581 34.356 1.00 46.31 123 ASP A O 1
ATOM 941 N N . THR A 1 124 ? 35.929 -13.743 34.998 1.00 57.00 124 THR A N 1
ATOM 942 C CA . THR A 1 124 ? 36.645 -13.176 33.874 1.00 57.00 124 THR A CA 1
ATOM 943 C C . THR A 1 124 ? 36.871 -14.265 32.841 1.00 57.00 124 THR A C 1
ATOM 945 O O . THR A 1 124 ? 37.544 -15.226 33.173 1.00 57.00 124 THR A O 1
ATOM 948 N N . PHE A 1 125 ? 36.487 -14.075 31.579 1.00 47.59 125 PHE A N 1
ATOM 949 C CA . PHE A 1 125 ? 37.209 -14.718 30.474 1.00 47.59 125 PHE A CA 1
ATOM 950 C C . PHE A 1 125 ? 37.185 -13.836 29.220 1.00 47.59 125 PHE A C 1
ATOM 952 O O . PHE A 1 125 ? 36.180 -13.722 28.523 1.00 47.59 125 PHE A O 1
ATOM 959 N N . SER A 1 126 ? 38.329 -13.206 28.954 1.00 54.56 126 SER A N 1
ATOM 960 C CA . SER A 1 126 ? 38.692 -12.602 27.665 1.00 54.56 126 SER A CA 1
ATOM 961 C C . SER A 1 126 ? 39.618 -13.580 26.893 1.00 54.56 126 SER A C 1
ATOM 963 O O . SER A 1 126 ? 39.972 -14.629 27.430 1.00 54.56 126 SER A O 1
ATOM 965 N N . PRO A 1 127 ? 39.968 -13.302 25.623 1.00 60.31 127 PRO A N 1
ATOM 966 C CA . PRO A 1 127 ? 39.823 -14.200 24.472 1.00 60.31 127 PRO A CA 1
ATOM 967 C C . PRO A 1 127 ? 41.080 -15.050 24.175 1.00 60.31 127 PRO A C 1
ATOM 969 O O . PRO A 1 127 ? 42.138 -14.794 24.751 1.00 60.31 127 PRO A O 1
ATOM 972 N N . PRO A 1 128 ? 41.060 -15.944 23.168 1.00 58.94 128 PRO A N 1
ATOM 973 C CA . PRO A 1 128 ? 42.268 -16.286 22.434 1.00 58.94 128 PRO A CA 1
ATOM 974 C C . PRO A 1 128 ? 42.477 -15.308 21.266 1.00 58.94 128 PRO A C 1
ATOM 976 O O . PRO A 1 128 ? 41.635 -15.164 20.379 1.00 58.94 128 PRO A O 1
ATOM 979 N N . LYS A 1 129 ? 43.635 -14.640 21.283 1.00 55.81 129 LYS A N 1
ATOM 980 C CA . LYS A 1 129 ? 44.332 -14.184 20.076 1.00 55.81 129 LYS A CA 1
ATOM 981 C C . LYS A 1 129 ? 44.800 -15.428 19.312 1.00 55.81 129 LYS A C 1
ATOM 983 O O . LYS A 1 129 ? 45.169 -16.399 19.959 1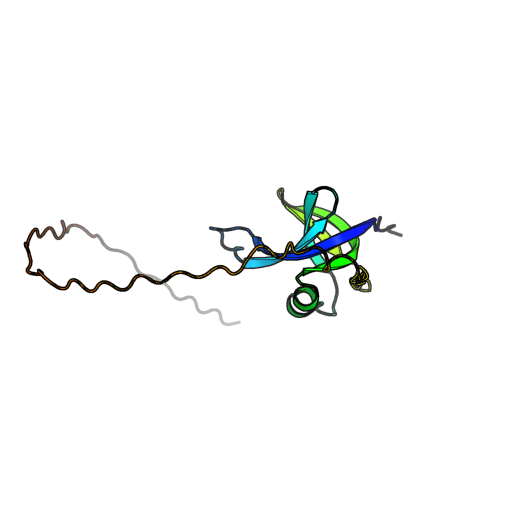.00 55.81 129 LYS A O 1
ATOM 988 N N . ASP A 1 130 ? 44.786 -15.395 17.981 1.00 49.34 130 ASP A N 1
ATOM 989 C CA . ASP A 1 130 ? 46.015 -15.487 17.177 1.00 49.34 130 ASP A CA 1
ATOM 990 C C . ASP A 1 130 ? 45.746 -15.654 15.667 1.00 49.34 130 ASP A C 1
ATOM 992 O O . ASP A 1 130 ? 44.891 -16.425 15.238 1.00 49.34 130 ASP A O 1
ATOM 996 N N . ASN A 1 131 ? 46.596 -14.949 14.908 1.00 48.31 131 ASN A N 1
ATOM 997 C CA . ASN A 1 131 ? 47.050 -15.171 13.527 1.00 48.31 131 ASN A CA 1
ATOM 998 C C . ASN A 1 131 ? 46.315 -14.550 12.316 1.00 48.31 131 ASN A C 1
ATOM 1000 O O . ASN A 1 131 ? 45.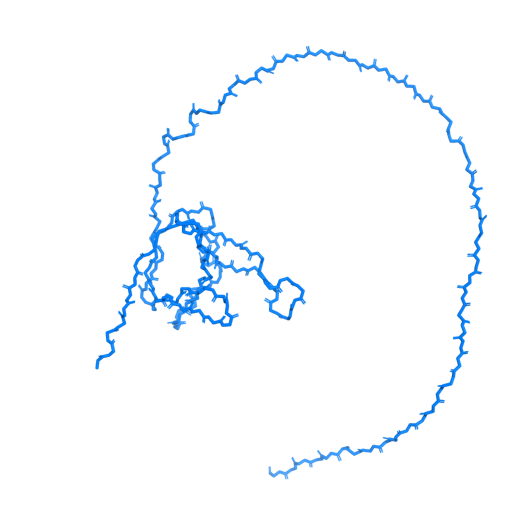453 -15.140 11.672 1.00 48.31 131 ASN A O 1
ATOM 1004 N N . LEU A 1 132 ? 46.837 -13.364 11.962 1.00 58.41 132 LEU A N 1
ATOM 1005 C CA . LEU A 1 132 ? 47.126 -12.837 10.611 1.00 58.41 132 LEU A CA 1
ATOM 1006 C C . LEU A 1 132 ? 47.762 -13.891 9.654 1.00 58.41 132 LEU A C 1
ATOM 1008 O O . LEU A 1 132 ? 48.351 -14.853 10.152 1.00 58.41 132 LEU A O 1
ATOM 1012 N N . PRO A 1 133 ? 47.692 -13.728 8.306 1.00 54.75 133 PRO A N 1
ATOM 1013 C CA . PRO A 1 133 ? 48.637 -12.844 7.596 1.00 54.75 133 PRO A CA 1
ATOM 1014 C C . PRO A 1 133 ? 48.083 -11.999 6.425 1.00 54.75 133 PRO A C 1
ATOM 1016 O O . PRO A 1 133 ? 47.187 -12.392 5.688 1.00 54.75 133 PRO A O 1
ATOM 1019 N N . GLU A 1 134 ? 48.681 -10.808 6.320 1.00 48.00 134 GLU A N 1
ATOM 1020 C CA . GLU A 1 134 ? 49.182 -10.069 5.145 1.00 48.00 134 GLU A CA 1
ATOM 1021 C C . GLU A 1 134 ? 48.646 -10.336 3.717 1.00 48.00 134 GLU A C 1
ATOM 1023 O O . GLU A 1 134 ? 48.912 -11.371 3.111 1.00 48.00 134 GLU A O 1
ATOM 1028 N N . GLY A 1 135 ? 48.109 -9.255 3.124 1.00 46.75 135 GLY A N 1
ATOM 1029 C CA . GLY A 1 135 ? 48.542 -8.708 1.821 1.00 46.75 135 GLY A CA 1
ATOM 1030 C C . GLY A 1 135 ? 47.666 -8.988 0.580 1.00 46.75 135 GLY A C 1
ATOM 1031 O O . GLY A 1 135 ? 46.859 -9.916 0.603 1.00 46.75 135 GLY A O 1
ATOM 1032 N N . PRO A 1 136 ? 47.839 -8.248 -0.545 1.00 56.91 136 PRO A N 1
ATOM 1033 C CA . PRO A 1 136 ? 48.662 -7.050 -0.750 1.00 56.91 136 PRO A CA 1
ATOM 1034 C C . PRO A 1 136 ? 47.915 -5.839 -1.358 1.00 56.91 136 PRO A C 1
ATOM 1036 O O . PRO A 1 136 ? 46.810 -5.924 -1.896 1.00 56.91 136 PRO A O 1
ATOM 1039 N N . ASP A 1 137 ? 48.608 -4.706 -1.295 1.00 57.28 137 ASP A N 1
ATOM 1040 C CA . ASP A 1 137 ? 48.510 -3.512 -2.133 1.00 57.28 137 ASP A CA 1
ATOM 1041 C C . ASP A 1 137 ? 48.196 -3.780 -3.620 1.00 57.28 137 ASP A C 1
ATOM 1043 O O . ASP A 1 137 ? 48.771 -4.685 -4.223 1.00 57.28 137 ASP A O 1
ATOM 1047 N N . HIS A 1 138 ? 47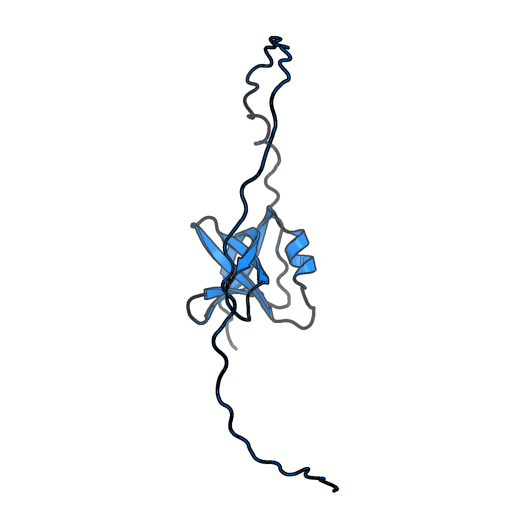.376 -2.925 -4.251 1.00 52.28 138 HIS A N 1
ATOM 1048 C CA . HIS A 1 138 ? 47.820 -1.991 -5.306 1.00 52.28 138 HIS A CA 1
ATOM 1049 C C . HIS A 1 138 ? 46.679 -1.384 -6.154 1.00 52.28 138 HIS A C 1
ATOM 1051 O O . HIS A 1 138 ? 45.760 -2.067 -6.593 1.00 52.28 138 HIS A O 1
ATOM 1057 N N . LYS A 1 139 ? 46.925 -0.115 -6.520 1.00 49.19 139 LYS A N 1
ATOM 1058 C CA . LYS A 1 139 ? 46.543 0.615 -7.749 1.00 49.19 139 LYS A CA 1
ATOM 1059 C C . LYS A 1 139 ? 45.202 1.359 -7.802 1.00 49.19 139 LYS A C 1
ATOM 1061 O O . LYS A 1 139 ? 44.180 0.878 -8.275 1.00 49.19 139 LYS A O 1
ATOM 1066 N N . THR A 1 140 ? 45.319 2.641 -7.451 1.00 53.50 140 THR A N 1
ATOM 1067 C CA . THR A 1 140 ? 44.999 3.780 -8.329 1.00 53.50 140 THR A CA 1
ATOM 1068 C C . THR A 1 140 ? 44.892 3.427 -9.817 1.00 53.50 140 THR A C 1
ATOM 1070 O O . THR A 1 140 ? 45.840 2.896 -10.389 1.00 53.50 140 THR A O 1
ATOM 1073 N N . ASN A 1 141 ? 43.805 3.856 -10.460 1.00 50.72 141 ASN A N 1
ATOM 1074 C CA . ASN A 1 141 ? 43.825 4.244 -11.867 1.00 50.72 141 ASN A CA 1
ATOM 1075 C C . ASN A 1 141 ? 43.145 5.609 -12.016 1.00 50.72 141 ASN A C 1
ATOM 1077 O O . ASN A 1 141 ? 41.952 5.764 -11.768 1.00 50.72 141 ASN A O 1
ATOM 1081 N N . HIS A 1 142 ? 43.968 6.581 -12.409 1.00 50.06 142 HIS A N 1
ATOM 1082 C CA . HIS A 1 142 ? 43.571 7.747 -13.183 1.00 50.06 142 HIS A CA 1
ATOM 1083 C C . HIS A 1 142 ? 42.797 7.297 -14.430 1.00 50.06 142 HIS A C 1
ATOM 1085 O O . HIS A 1 142 ? 43.148 6.303 -15.067 1.00 50.06 142 HIS A O 1
ATOM 1091 N N . THR A 1 143 ? 41.791 8.064 -14.828 1.00 61.50 143 THR A N 1
ATOM 1092 C CA . THR A 1 143 ? 41.346 8.112 -16.223 1.00 61.50 143 THR A CA 1
ATOM 1093 C C . THR A 1 143 ? 41.101 9.576 -16.544 1.00 61.50 143 THR A C 1
ATOM 1095 O O . THR A 1 143 ? 40.121 10.164 -16.095 1.00 61.50 143 THR A O 1
ATOM 1098 N N . GLU A 1 144 ? 42.084 10.164 -17.220 1.00 57.25 144 GLU A N 1
ATOM 1099 C CA . GLU A 1 144 ? 41.906 11.341 -18.063 1.00 57.25 144 GLU A CA 1
ATOM 1100 C C . GLU A 1 144 ? 41.388 10.852 -19.419 1.00 57.25 144 GLU A C 1
ATOM 1102 O O . GLU A 1 144 ? 41.976 9.940 -20.001 1.00 57.25 144 GLU A O 1
ATOM 1107 N N . GLU A 1 145 ? 40.315 11.476 -19.893 1.00 58.16 145 GLU A N 1
ATOM 1108 C CA . GLU A 1 145 ? 40.103 11.835 -21.300 1.00 58.16 145 GLU A CA 1
ATOM 1109 C C . GLU A 1 145 ? 39.509 13.247 -21.341 1.00 58.16 145 GLU A C 1
ATOM 1111 O O . GLU A 1 145 ? 38.665 13.553 -20.462 1.00 58.16 145 GLU A O 1
#

Nearest PDB structures (foldseek):
  6cqk-assembly3_D  TM=5.698E-01  e=1.985E-02  Saccharomyces cerevisiae
  2ihf-assembly1_A-2  TM=5.770E-01  e=7.859E-02  Thermus aquaticus
  6xzb-assembly1_L1  TM=3.640E-01  e=1.230E-02  Escherichia coli K-12
  7l08-assembly1_AJ  TM=3.538E-01  e=1.659E-02  Homo sapiens
  8apo-assembly1_Bl  TM=3.563E-01  e=3.401E-02  Polytomella magna

Solvent-accessible surface area (backbone atoms only — not comparable to full-atom values): 9842 Å² total; per-residue (Å²): 133,85,81,73,76,65,43,79,47,53,25,33,29,35,75,42,79,41,54,82,98,48,98,71,46,45,74,39,51,27,36,43,29,84,86,76,48,66,27,38,62,41,75,60,49,90,71,72,77,36,71,71,60,54,57,74,37,49,79,34,40,27,39,39,47,24,35,81,44,71,63,93,87,43,45,28,33,41,26,46,69,87,49,69,73,40,75,52,78,74,74,92,73,76,85,79,72,75,79,87,75,75,94,77,89,83,89,82,90,79,90,78,87,86,84,85,87,87,88,81,89,83,88,88,83,82,83,85,85,86,82,84,85,88,86,79,91,85,78,90,77,87,82,89,130